Protein AF-A0A5N8HJ36-F1 (afdb_monomer_lite)

Structure (mmCIF, N/CA/C/O backbone):
data_AF-A0A5N8HJ36-F1
#
_entry.id   AF-A0A5N8HJ36-F1
#
loop_
_atom_site.group_PDB
_atom_site.id
_atom_site.type_symbol
_atom_site.label_atom_id
_atom_site.label_alt_id
_atom_site.label_comp_id
_atom_site.label_asym_id
_atom_site.label_entity_id
_atom_site.label_seq_id
_atom_site.pdbx_PDB_ins_code
_atom_site.Cartn_x
_atom_site.Cartn_y
_atom_site.Cartn_z
_atom_site.occupancy
_atom_site.B_iso_or_equiv
_atom_site.auth_seq_id
_atom_site.auth_comp_id
_atom_site.auth_asym_id
_atom_site.auth_atom_id
_atom_site.pdbx_PDB_model_num
ATOM 1 N N . MET A 1 1 ? -6.034 -16.281 18.478 1.00 62.00 1 MET A N 1
ATOM 2 C CA . MET A 1 1 ? -5.831 -15.007 17.750 1.00 62.00 1 MET A CA 1
ATOM 3 C C . MET A 1 1 ? -6.448 -13.890 18.573 1.00 62.00 1 MET A C 1
ATOM 5 O O . MET A 1 1 ? -7.573 -14.061 19.019 1.00 62.00 1 MET A O 1
ATOM 9 N N . LYS A 1 2 ? -5.717 -12.803 18.845 1.00 67.31 2 LYS A N 1
ATOM 10 C CA . LYS A 1 2 ? -6.295 -11.622 19.505 1.00 67.31 2 LYS A CA 1
ATOM 11 C C . LYS A 1 2 ? -7.081 -10.835 18.461 1.00 67.31 2 LYS A C 1
ATOM 13 O O . LYS A 1 2 ? -6.529 -10.548 17.404 1.00 67.31 2 LYS A O 1
ATOM 18 N N . THR A 1 3 ? -8.338 -10.511 18.743 1.00 75.88 3 THR A N 1
ATOM 19 C CA . THR A 1 3 ? -9.135 -9.652 17.863 1.00 75.88 3 THR A CA 1
ATOM 20 C C . THR A 1 3 ? -8.621 -8.220 18.003 1.00 75.88 3 THR A C 1
ATOM 22 O O . THR A 1 3 ? -8.669 -7.685 19.114 1.00 75.88 3 THR A O 1
ATOM 25 N N . PRO A 1 4 ? -8.097 -7.591 16.938 1.00 77.38 4 PRO A N 1
ATOM 26 C CA . PRO A 1 4 ? -7.739 -6.183 16.994 1.00 77.38 4 PRO A CA 1
ATOM 27 C C . PRO A 1 4 ? -9.032 -5.373 17.136 1.00 77.38 4 PRO A C 1
ATOM 29 O O . PRO A 1 4 ? -9.856 -5.328 16.225 1.00 77.38 4 PRO A O 1
ATOM 32 N N . LEU A 1 5 ? -9.242 -4.793 18.316 1.00 82.50 5 LEU A N 1
ATOM 33 C CA . LEU A 1 5 ? -10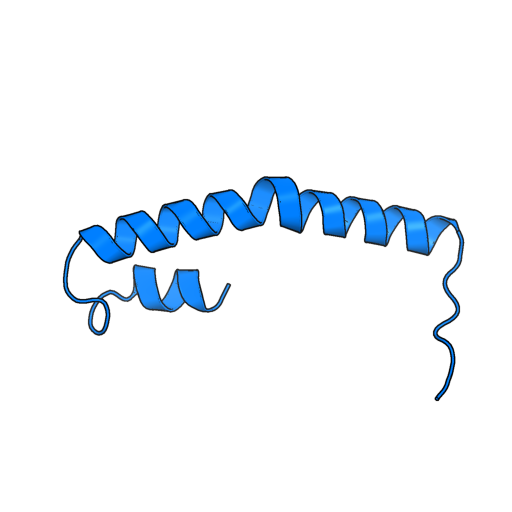.378 -3.919 18.581 1.00 82.50 5 LEU A CA 1
ATOM 34 C C . LEU A 1 5 ? -10.033 -2.523 18.073 1.00 82.50 5 LEU A C 1
ATOM 36 O O . LEU A 1 5 ? -9.025 -1.941 18.470 1.00 82.50 5 LEU A O 1
ATOM 40 N N . VAL A 1 6 ? -10.874 -1.999 17.190 1.00 85.38 6 VAL A N 1
ATOM 41 C CA . VAL A 1 6 ? -10.742 -0.655 16.633 1.00 85.38 6 VAL A CA 1
ATOM 42 C C . VAL A 1 6 ? -11.927 0.187 17.094 1.00 85.38 6 VAL A C 1
ATOM 44 O O . VAL A 1 6 ? -13.058 -0.296 17.160 1.00 85.38 6 VAL A O 1
ATOM 47 N N . THR A 1 7 ? -11.676 1.446 17.439 1.00 90.44 7 THR A N 1
ATOM 48 C CA . THR A 1 7 ? -12.752 2.404 17.711 1.00 90.44 7 THR A CA 1
ATOM 49 C C . THR A 1 7 ? -13.467 2.762 16.406 1.00 90.44 7 THR A C 1
ATOM 51 O O . THR A 1 7 ? -12.895 2.630 15.322 1.00 90.44 7 THR A O 1
ATOM 54 N N . ARG A 1 8 ? -14.719 3.236 16.482 1.00 87.88 8 ARG A N 1
ATOM 55 C CA . ARG A 1 8 ? -15.482 3.659 15.291 1.00 87.88 8 ARG A CA 1
ATOM 56 C C . ARG A 1 8 ? -14.691 4.678 14.457 1.00 87.88 8 ARG A C 1
ATOM 58 O O . ARG A 1 8 ? -14.522 4.486 13.259 1.00 87.88 8 ARG A O 1
ATOM 65 N N . GLU A 1 9 ? -14.132 5.686 15.118 1.00 90.56 9 GLU A N 1
ATOM 66 C CA . GLU A 1 9 ? -13.336 6.740 14.482 1.00 90.56 9 GLU A CA 1
ATOM 67 C C . GLU A 1 9 ? -12.049 6.197 13.843 1.00 90.56 9 GLU A C 1
ATOM 69 O O . GLU A 1 9 ? -11.672 6.605 12.745 1.00 90.56 9 GLU A O 1
ATOM 74 N N . GLY A 1 10 ? -11.376 5.247 14.505 1.00 89.31 10 GLY A N 1
ATOM 75 C CA . GLY A 1 10 ? -10.192 4.587 13.954 1.00 89.31 10 GLY A CA 1
ATOM 76 C C . GLY A 1 10 ? -10.516 3.787 12.693 1.00 89.31 10 GLY A C 1
ATOM 77 O O . GLY A 1 10 ? -9.768 3.832 11.719 1.00 89.31 10 GLY A O 1
ATOM 78 N N . TYR A 1 11 ? -11.667 3.113 12.674 1.00 90.81 11 TYR A N 1
ATOM 79 C CA . TYR A 1 11 ? -12.141 2.390 11.498 1.00 90.81 11 TYR A CA 1
ATOM 80 C C . TYR A 1 11 ? -12.450 3.330 10.331 1.00 90.81 11 TYR A C 1
ATOM 82 O O . TYR A 1 11 ? -12.095 3.031 9.193 1.00 90.81 11 TYR A O 1
ATOM 90 N N . GLU A 1 12 ? -13.083 4.473 10.591 1.00 92.62 12 GLU A N 1
ATOM 91 C CA . GLU A 1 12 ? -13.398 5.451 9.547 1.00 92.62 12 GLU A CA 1
ATOM 92 C C . GLU A 1 12 ? -12.135 6.041 8.915 1.00 92.62 12 GLU A C 1
ATOM 94 O O . GLU A 1 12 ? -12.060 6.114 7.688 1.00 92.62 12 GLU A O 1
ATOM 99 N N . LYS A 1 13 ? -11.112 6.358 9.720 1.00 92.69 13 LYS A N 1
ATOM 100 C CA . LYS A 1 13 ? -9.804 6.806 9.215 1.00 92.69 13 LYS A CA 1
ATOM 101 C C . LYS A 1 13 ? -9.127 5.742 8.355 1.00 92.69 13 LYS A C 1
ATOM 103 O O . LYS A 1 13 ? -8.746 6.030 7.225 1.00 92.69 13 LYS A O 1
ATOM 108 N N . LEU A 1 14 ? -9.056 4.499 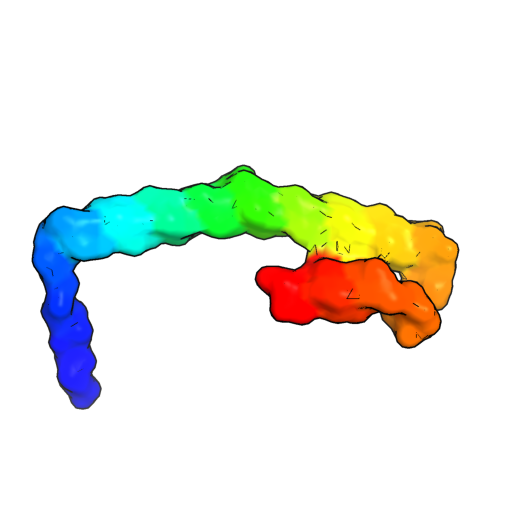8.838 1.00 92.00 14 LEU A N 1
ATOM 109 C CA . LEU A 1 14 ? -8.477 3.385 8.076 1.00 92.00 14 LEU A CA 1
ATOM 110 C C . LEU A 1 14 ? -9.246 3.119 6.780 1.00 92.00 14 LEU A C 1
ATOM 112 O O . LEU A 1 14 ? -8.655 2.827 5.745 1.00 92.00 14 LEU A O 1
ATOM 116 N N . LYS A 1 15 ? -10.575 3.245 6.811 1.00 92.44 15 LYS A N 1
ATOM 117 C CA . LYS A 1 15 ? -11.415 3.096 5.623 1.00 92.44 15 LYS A CA 1
ATOM 118 C C . LYS A 1 15 ? -11.157 4.214 4.615 1.00 92.44 15 LYS A C 1
ATOM 120 O O . LYS A 1 15 ? -11.146 3.940 3.417 1.00 92.44 15 LYS A O 1
ATOM 125 N N . GLN A 1 16 ? -10.988 5.456 5.061 1.00 93.88 16 GLN A N 1
ATOM 126 C CA . GLN A 1 16 ? -10.650 6.575 4.179 1.00 93.88 16 GLN A CA 1
ATOM 127 C C . GLN A 1 16 ? -9.270 6.380 3.549 1.00 93.88 16 GLN A C 1
ATOM 129 O O . GLN A 1 16 ? -9.153 6.459 2.329 1.00 93.88 16 GLN A O 1
ATOM 134 N N . GLU A 1 17 ? -8.269 6.025 4.355 1.00 92.62 17 GLU A N 1
ATOM 135 C CA . GLU A 1 17 ? -6.911 5.743 3.887 1.00 92.62 17 GLU A CA 1
ATOM 136 C C . GLU A 1 17 ? -6.894 4.586 2.882 1.00 92.62 17 GLU A C 1
ATOM 138 O O . GLU A 1 17 ? -6.355 4.719 1.787 1.00 92.62 17 GLU A O 1
ATOM 143 N N . LEU A 1 18 ? -7.601 3.491 3.174 1.00 93.25 18 LEU A N 1
ATOM 144 C CA . LEU A 1 18 ? -7.739 2.372 2.245 1.00 93.25 18 LEU A CA 1
ATOM 145 C C . LEU A 1 18 ? -8.386 2.794 0.919 1.00 93.25 18 LEU A C 1
ATOM 147 O O . LEU A 1 18 ? -7.960 2.350 -0.146 1.00 93.25 18 LEU A O 1
ATOM 151 N N . ASN A 1 19 ? -9.422 3.638 0.965 1.00 93.62 19 ASN A N 1
ATOM 152 C CA . ASN A 1 19 ? -10.068 4.126 -0.252 1.00 93.62 19 ASN A CA 1
ATOM 153 C C . ASN A 1 19 ? -9.131 5.010 -1.076 1.00 93.62 19 ASN A C 1
ATOM 155 O O . ASN A 1 19 ? -9.121 4.867 -2.296 1.00 93.62 19 ASN A O 1
ATOM 159 N N . TYR A 1 20 ? -8.348 5.874 -0.432 1.00 93.56 20 TYR A N 1
ATOM 160 C CA . TYR A 1 20 ? -7.337 6.698 -1.093 1.00 93.56 20 TYR A CA 1
ATOM 161 C C . TYR A 1 20 ? -6.272 5.828 -1.771 1.00 93.56 20 TYR A C 1
ATOM 163 O O . TYR A 1 20 ? -6.081 5.914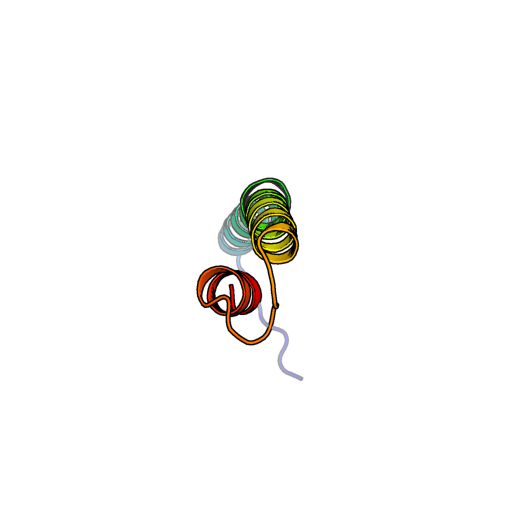 -2.984 1.00 93.56 20 TYR A O 1
ATOM 171 N N . LEU A 1 21 ? -5.666 4.901 -1.020 1.00 91.94 21 LEU A N 1
ATOM 172 C CA . LEU A 1 21 ? -4.639 3.995 -1.539 1.00 91.94 21 LEU A CA 1
ATOM 173 C C . LEU A 1 21 ? -5.158 3.181 -2.729 1.00 91.94 21 LEU A C 1
ATOM 175 O O . LEU A 1 21 ? -4.464 2.996 -3.726 1.00 91.94 21 LEU A O 1
ATOM 179 N N . TRP A 1 22 ? -6.405 2.709 -2.658 1.00 90.62 22 TRP A N 1
ATOM 180 C CA . TRP A 1 22 ? -6.973 1.877 -3.712 1.00 90.62 22 TRP A CA 1
ATOM 181 C C . TRP A 1 22 ? -7.409 2.666 -4.948 1.00 90.62 22 TRP A C 1
ATOM 183 O O . TRP A 1 22 ? -7.200 2.204 -6.071 1.00 90.62 22 TRP A O 1
ATOM 193 N N . ARG A 1 23 ? -8.088 3.802 -4.762 1.00 90.94 23 ARG A N 1
ATOM 194 C CA . ARG A 1 23 ? -8.736 4.536 -5.861 1.00 90.94 23 ARG A CA 1
ATOM 195 C C . ARG A 1 23 ? -7.829 5.561 -6.520 1.00 90.94 23 ARG A C 1
ATOM 197 O O . ARG A 1 23 ? -8.057 5.862 -7.687 1.00 90.94 23 ARG A O 1
ATOM 204 N N . GLU A 1 24 ? -6.840 6.073 -5.799 1.00 90.25 24 GLU A N 1
ATOM 205 C CA . GLU A 1 24 ? -5.959 7.134 -6.280 1.00 90.25 24 GLU A CA 1
ATOM 206 C C . GLU A 1 24 ? -4.533 6.611 -6.458 1.00 90.25 24 GLU A C 1
ATOM 208 O O . GLU A 1 24 ? -4.071 6.467 -7.590 1.00 90.25 24 GLU A O 1
ATOM 213 N N . GLU A 1 25 ? -3.882 6.178 -5.374 1.00 89.50 25 GLU A N 1
ATOM 214 C CA . GLU A 1 25 ? -2.457 5.831 -5.430 1.00 89.50 25 GLU A CA 1
ATOM 215 C C . GLU A 1 25 ? -2.179 4.607 -6.324 1.00 89.50 25 GLU A C 1
ATOM 217 O O . GLU A 1 25 ? -1.313 4.635 -7.203 1.00 89.50 25 GLU A O 1
ATOM 222 N N . ARG A 1 26 ? -2.948 3.523 -6.168 1.00 90.44 26 ARG A N 1
ATOM 223 C CA . ARG A 1 26 ? -2.742 2.274 -6.917 1.00 90.44 26 ARG A CA 1
ATOM 224 C C . ARG A 1 26 ? -2.855 2.421 -8.444 1.00 90.44 26 ARG A C 1
ATOM 226 O O . ARG A 1 26 ? -1.987 1.881 -9.145 1.00 90.44 26 ARG A O 1
ATOM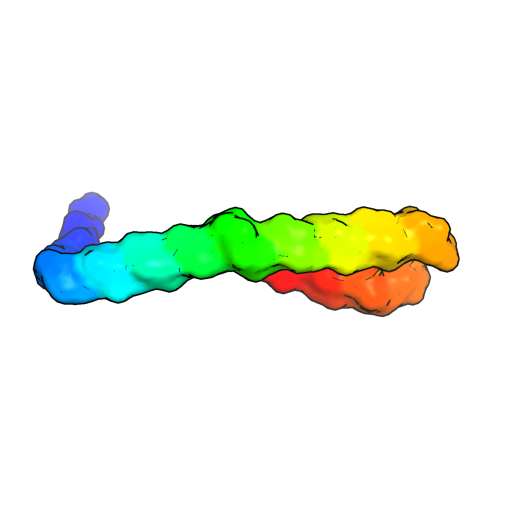 233 N N . PRO A 1 27 ? -3.875 3.094 -9.015 1.00 91.25 27 PRO A N 1
ATOM 234 C CA . PRO A 1 27 ? -3.922 3.309 -10.458 1.00 91.25 27 PRO A CA 1
ATOM 235 C C . PRO A 1 27 ? -2.800 4.224 -10.956 1.00 91.25 27 PRO A C 1
ATOM 237 O O . PRO A 1 27 ? -2.295 3.996 -12.056 1.00 91.25 27 PRO A O 1
ATOM 240 N N . GLU A 1 28 ? -2.360 5.212 -10.173 1.00 89.00 28 GLU A N 1
ATOM 241 C CA . GLU A 1 28 ? -1.209 6.043 -10.538 1.00 89.00 28 GLU A CA 1
ATOM 242 C C . GLU A 1 28 ? 0.093 5.241 -10.595 1.00 89.00 28 GLU A C 1
ATOM 244 O O . GLU A 1 28 ? 0.817 5.316 -11.592 1.00 89.00 28 GLU A O 1
ATOM 249 N N . VAL A 1 29 ? 0.370 4.426 -9.574 1.00 88.38 29 VAL A N 1
ATOM 250 C CA . VAL A 1 29 ? 1.545 3.541 -9.544 1.00 88.38 29 VAL A CA 1
ATOM 251 C C . VAL A 1 29 ? 1.505 2.569 -10.722 1.00 88.38 29 VAL A C 1
ATOM 253 O O . VAL A 1 29 ? 2.485 2.434 -11.450 1.00 88.38 29 VAL A O 1
ATOM 256 N N . THR A 1 30 ? 0.345 1.968 -11.000 1.00 88.62 30 THR A N 1
ATOM 257 C CA . THR A 1 30 ? 0.184 1.024 -12.120 1.00 88.62 30 THR A CA 1
ATOM 258 C C . THR A 1 30 ? 0.485 1.680 -13.470 1.00 88.62 30 THR A C 1
ATOM 260 O O . THR A 1 30 ? 1.166 1.083 -14.308 1.00 88.62 30 THR A O 1
ATOM 263 N N . LYS A 1 31 ? 0.031 2.922 -13.690 1.00 88.81 31 LYS A N 1
ATOM 264 C CA . LYS A 1 31 ? 0.344 3.681 -14.912 1.00 88.81 31 LYS A CA 1
ATOM 265 C C . LYS A 1 31 ? 1.844 3.940 -15.044 1.00 88.81 31 LYS A C 1
ATOM 267 O O . LYS A 1 31 ? 2.395 3.695 -16.114 1.00 88.81 31 LYS A O 1
ATOM 272 N N . LYS A 1 32 ? 2.507 4.368 -13.963 1.00 86.44 32 LYS A N 1
ATOM 273 C CA . LYS A 1 32 ? 3.961 4.617 -13.943 1.00 86.44 32 LYS A CA 1
ATOM 274 C C . LYS A 1 32 ? 4.757 3.347 -14.232 1.00 86.44 32 LYS A C 1
ATOM 276 O O . LYS A 1 32 ? 5.623 3.363 -15.098 1.00 86.44 32 LYS A O 1
ATOM 281 N N . VAL A 1 33 ? 4.406 2.228 -13.593 1.00 85.94 33 VAL A N 1
ATOM 282 C CA . VAL A 1 33 ? 5.029 0.918 -13.848 1.00 85.94 33 VAL A CA 1
ATOM 283 C C . VAL A 1 33 ? 4.835 0.491 -15.302 1.00 85.94 33 VAL A C 1
ATOM 285 O O . VAL A 1 33 ? 5.779 0.022 -15.933 1.00 85.94 33 VAL A O 1
ATOM 288 N N . THR A 1 34 ? 3.631 0.666 -15.852 1.00 86.88 34 THR A N 1
ATOM 289 C CA . THR A 1 34 ? 3.325 0.297 -17.245 1.00 86.88 34 THR A CA 1
ATOM 290 C C . THR A 1 34 ? 4.122 1.145 -18.233 1.00 86.88 34 THR A C 1
ATOM 292 O O . THR A 1 34 ? 4.675 0.616 -19.195 1.00 86.88 34 THR A O 1
ATOM 295 N N . TRP A 1 35 ? 4.235 2.448 -17.974 1.00 84.88 35 TRP A N 1
ATOM 296 C CA . TRP A 1 35 ? 5.052 3.35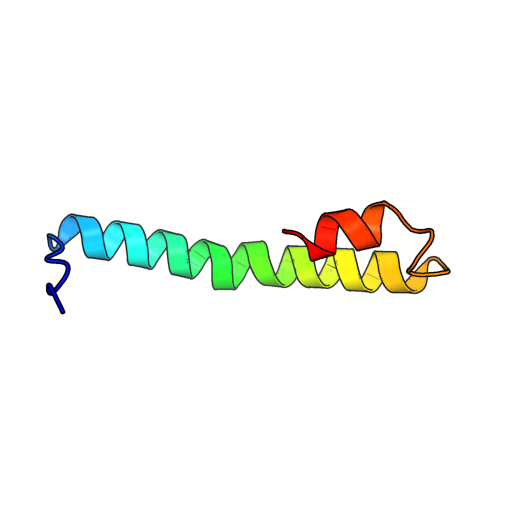3 -18.776 1.00 84.88 35 TRP A CA 1
ATOM 297 C C . TRP A 1 35 ? 6.541 3.007 -18.684 1.00 84.88 35 TRP A C 1
ATOM 299 O O . TRP A 1 35 ? 7.188 2.819 -19.711 1.00 84.88 35 TRP A O 1
ATOM 309 N N . ALA A 1 36 ? 7.073 2.803 -17.478 1.00 83.56 36 ALA A N 1
ATOM 310 C CA . ALA A 1 36 ? 8.459 2.381 -17.289 1.00 83.56 36 ALA A CA 1
ATOM 311 C C . ALA A 1 36 ? 8.744 1.037 -17.988 1.00 83.56 36 ALA A C 1
ATOM 313 O O . ALA A 1 36 ? 9.782 0.870 -18.625 1.00 83.56 36 ALA A O 1
ATOM 314 N N . ALA A 1 37 ? 7.789 0.103 -17.967 1.00 84.06 37 ALA A N 1
ATOM 315 C CA . ALA A 1 37 ? 7.890 -1.171 -18.675 1.00 84.06 37 ALA A CA 1
ATOM 316 C C . ALA A 1 37 ? 7.896 -1.043 -20.209 1.00 84.06 37 ALA A C 1
ATOM 318 O O . ALA A 1 37 ? 8.274 -2.005 -20.876 1.00 84.06 37 ALA A O 1
ATOM 319 N N . SER A 1 38 ? 7.456 0.095 -20.760 1.00 84.12 38 SER A N 1
ATOM 320 C CA . SER A 1 38 ? 7.468 0.378 -22.202 1.00 84.12 38 SER A CA 1
ATOM 321 C C . SER A 1 38 ? 8.768 1.027 -22.690 1.00 84.12 38 SER A C 1
ATOM 323 O O . SER A 1 38 ? 9.037 1.017 -23.886 1.00 84.12 38 SER A O 1
ATOM 325 N N . LEU A 1 39 ? 9.588 1.560 -21.778 1.00 81.44 39 LEU A N 1
ATOM 326 C CA . LEU A 1 39 ? 10.800 2.321 -22.104 1.00 81.44 39 LEU A CA 1
ATOM 327 C C . LEU A 1 39 ? 12.060 1.472 -22.315 1.00 81.44 39 LEU A C 1
ATOM 329 O O . LEU A 1 39 ? 13.108 2.024 -22.642 1.00 81.44 39 LEU A O 1
ATOM 333 N N . GLY A 1 40 ? 11.989 0.155 -22.133 1.00 77.06 40 GLY A N 1
ATOM 334 C CA . GLY A 1 40 ? 13.131 -0.727 -22.353 1.00 77.06 40 GLY A CA 1
ATOM 335 C C . GLY A 1 40 ? 13.141 -1.932 -21.428 1.00 77.06 40 GLY A C 1
ATOM 336 O O . GLY A 1 40 ? 12.095 -2.384 -20.951 1.00 77.06 40 GLY A O 1
ATOM 337 N N . ASP A 1 41 ? 14.338 -2.463 -21.191 1.00 80.75 41 ASP A N 1
ATOM 338 C CA . ASP A 1 41 ? 14.508 -3.653 -20.374 1.00 80.75 41 ASP A CA 1
ATOM 339 C C . ASP A 1 41 ? 14.143 -3.387 -18.906 1.00 80.75 41 ASP A C 1
ATOM 341 O O . ASP A 1 41 ? 14.616 -2.454 -18.253 1.00 80.75 41 ASP A O 1
ATOM 345 N N . ARG A 1 42 ? 13.263 -4.234 -18.371 1.00 76.69 42 ARG A N 1
ATOM 346 C CA . ARG A 1 42 ? 12.686 -4.077 -17.029 1.00 76.69 42 ARG A CA 1
ATOM 347 C C . ARG A 1 42 ? 13.692 -4.357 -15.915 1.00 76.69 42 ARG A C 1
ATOM 349 O O . ARG A 1 42 ? 13.420 -4.004 -14.767 1.00 76.69 42 ARG A O 1
ATOM 356 N N . SER A 1 43 ? 14.802 -5.027 -16.223 1.00 74.50 43 SER A N 1
ATOM 357 C CA . SER A 1 43 ? 15.854 -5.332 -15.256 1.00 74.50 43 SER A CA 1
ATOM 358 C C . SER A 1 43 ? 16.823 -4.163 -15.074 1.00 74.50 43 SER A C 1
ATOM 360 O O . SER A 1 43 ? 17.260 -3.933 -13.950 1.00 74.50 43 SER A O 1
ATOM 362 N N . GLU A 1 44 ? 17.060 -3.363 -16.115 1.00 79.00 44 GLU A N 1
ATOM 363 C CA . GLU A 1 44 ? 17.935 -2.181 -16.059 1.00 79.00 44 GLU A CA 1
ATOM 364 C C . GLU A 1 44 ? 17.178 -0.882 -15.737 1.00 79.00 44 GLU A C 1
ATOM 366 O O . GLU A 1 44 ? 17.770 0.102 -15.290 1.00 79.00 44 GLU A O 1
ATOM 371 N N . ASN A 1 45 ? 15.852 -0.866 -15.908 1.00 79.44 45 ASN A N 1
ATOM 372 C CA . ASN A 1 45 ? 15.039 0.311 -15.627 1.00 79.44 45 ASN A CA 1
ATOM 373 C C . ASN A 1 45 ? 14.806 0.508 -14.114 1.00 79.44 45 ASN A C 1
ATOM 375 O O . ASN A 1 45 ? 13.924 -0.109 -13.504 1.00 79.44 45 ASN A O 1
ATOM 379 N N . ALA A 1 46 ? 15.571 1.424 -13.516 1.00 78.75 46 ALA A N 1
ATOM 380 C CA . ALA A 1 46 ? 15.449 1.806 -12.108 1.00 78.75 46 ALA A CA 1
ATOM 381 C C . ALA A 1 46 ? 14.043 2.319 -11.741 1.00 78.75 46 ALA A C 1
ATOM 383 O O . ALA A 1 46 ? 13.547 2.022 -10.653 1.00 78.75 46 ALA A O 1
ATOM 384 N N . ASP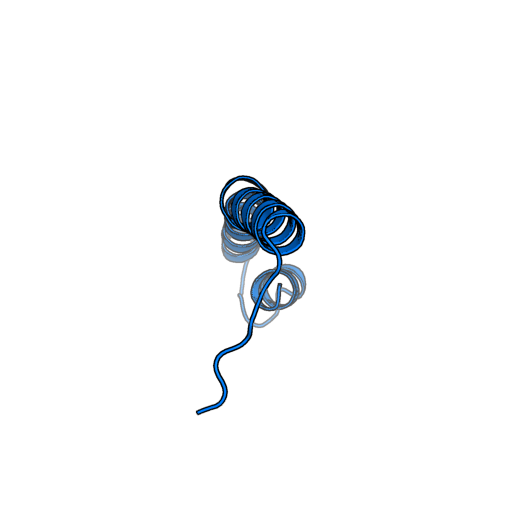 A 1 47 ? 13.376 3.024 -12.658 1.00 78.81 47 ASP A N 1
ATOM 385 C CA . ASP A 1 47 ? 12.028 3.561 -12.454 1.00 78.81 47 ASP A CA 1
ATOM 386 C C . ASP A 1 47 ? 11.003 2.421 -12.348 1.00 78.81 47 ASP A C 1
ATOM 388 O O . ASP A 1 47 ? 10.140 2.412 -11.470 1.00 78.81 47 ASP A O 1
ATOM 392 N N . TYR A 1 48 ? 11.156 1.375 -13.163 1.00 79.69 48 TYR A N 1
ATOM 393 C CA . TYR A 1 48 ? 10.326 0.174 -13.067 1.00 79.69 48 TYR A CA 1
ATOM 394 C C . TYR A 1 48 ? 10.548 -0.571 -11.743 1.00 79.69 48 TYR A C 1
ATOM 396 O O . TYR A 1 48 ? 9.584 -0.951 -11.075 1.00 79.69 48 TYR A O 1
ATOM 404 N N . GLN A 1 49 ? 11.806 -0.756 -11.326 1.00 79.56 49 GLN A N 1
ATOM 405 C CA . GLN A 1 49 ? 12.114 -1.427 -10.059 1.00 79.56 49 GLN A CA 1
ATOM 406 C C . GLN A 1 49 ? 11.581 -0.656 -8.845 1.00 79.56 49 GLN A C 1
ATOM 408 O O . GLN A 1 49 ? 11.070 -1.267 -7.904 1.00 79.56 49 GLN A O 1
ATOM 413 N N . TYR A 1 50 ? 11.697 0.673 -8.863 1.00 81.50 50 TYR A N 1
ATOM 414 C CA . TYR A 1 50 ? 11.256 1.534 -7.774 1.00 81.50 50 TYR A CA 1
ATOM 415 C C . TYR A 1 50 ? 9.729 1.582 -7.673 1.00 81.50 50 TYR A C 1
ATOM 417 O O . TYR A 1 50 ? 9.181 1.306 -6.607 1.00 81.50 50 TYR A O 1
ATOM 425 N N . ASN A 1 51 ? 9.027 1.828 -8.785 1.00 82.19 51 ASN A N 1
ATOM 426 C CA . ASN A 1 51 ? 7.563 1.879 -8.783 1.00 82.19 51 ASN A CA 1
ATOM 427 C C . ASN A 1 51 ? 6.920 0.511 -8.497 1.00 82.19 51 ASN A C 1
ATOM 429 O O . ASN A 1 51 ? 5.797 0.468 -8.020 1.00 82.19 51 ASN A O 1
ATOM 433 N N . LYS A 1 52 ? 7.612 -0.609 -8.751 1.00 77.19 52 LYS A N 1
ATOM 434 C CA . LYS A 1 52 ? 7.113 -1.954 -8.413 1.00 77.19 52 LYS A CA 1
ATOM 435 C C . LYS A 1 52 ? 7.184 -2.277 -6.913 1.00 77.19 52 LYS A C 1
ATOM 437 O O . LYS A 1 52 ? 6.462 -3.156 -6.450 1.00 77.19 52 LYS A O 1
ATOM 442 N N . LYS A 1 53 ? 8.089 -1.641 -6.162 1.00 78.88 53 LYS A N 1
ATOM 443 C CA . LYS A 1 53 ? 8.234 -1.852 -4.707 1.00 78.88 53 LYS A CA 1
ATOM 444 C C . LYS A 1 53 ? 7.251 -1.021 -3.876 1.00 78.88 53 LYS A C 1
ATOM 446 O O . LYS A 1 53 ? 7.163 -1.253 -2.673 1.00 78.88 53 LYS A O 1
ATOM 451 N N . ARG A 1 54 ? 6.591 -0.054 -4.507 1.00 69.12 54 ARG A N 1
ATOM 452 C CA . ARG A 1 54 ? 5.634 0.874 -3.911 1.00 69.12 54 ARG A CA 1
ATOM 453 C C . ARG A 1 54 ? 4.213 0.369 -4.133 1.00 69.12 54 ARG A C 1
ATOM 455 O O . ARG A 1 54 ? 3.413 0.520 -3.193 1.00 69.12 54 ARG A O 1
#

pLDDT: mean 84.75, std 7.23, range [62.0, 93.88]

Organism: Escherichia coli (NCBI:txid562)

Radius of gyration: 16.68 Å; chains: 1; bounding box: 33×22×42 Å

Foldseek 3Di:
DDDPDDDPVRVVVVVVVVCCCPVPVVVVLVVQLVVLVVPDDCVPRPSNVVSVVD

Sequence (54 aa):
MKTPLVTREGYEKLKQELNYLWREERPEVTKKVTWAASLGDRSENADYQYNKKR

InterPro domains:
  IPR018151 Transcription elongation factor, GreA/GreB, conserved site [PS00829] (17-48)
  IPR022691 Transcription elongation factor, GreA/GreB, N-terminal [PF03449] (6-54)
  IPR023459 Transcription elongation factor GreA/GreB family [PTHR30437] (2-54)
  IPR036805 Transcription elongation factor, GreA/GreB, N-terminal domain superfamily [G3DSA:1.10.287.180] (1-54)
  IPR036805 Transcription elongation factor, GreA/GreB, N-terminal domain superfamily [SSF46557] (3-54)

Secondary structure (DSSP, 8-state):
-------HHHHHHHHHHHHHIIIIIHHHHHHHHHHHHHSS-TTT-HHHHHHHH-